Protein AF-W2SN79-F1 (afdb_monomer_lite)

Organism: Necator americanus (NCBI:txid51031)

pLDDT: mean 85.68, std 13.34, range [39.44, 96.38]

Secondary structure (DSSP, 8-state):
-HHHHTSHHHHHHHHHHHTEESPP-TT----HHHHHHHHHHHHHHHHHHHHTT-HHHHHHHHT-TTS-HHHHHHHHHHHHHHHTTT-SSS-S--STTPPP--EE--HHHHHHHHHHGGGG-HHHHHHHHHHHHIIIII------TT--STT-SSS---

Sequence (158 aa):
MHRLILTRSGRKRLSDAFTLVPPWNETTIVNDVDIEYFFNSIQGAFMGMVQEDHRDEMCQIMTRHSNDPVRNIAYFNERASEYFQGFTMIFFSFKQQAPFRGTPNNYTEFIEFIRSAQNFGPQADAMRLWFWQTCTEFGYYQTTDTGYSIFGNPVPLK

Foldseek 3Di:
DVVLVVAQNSQQVLCVLQVEVVGRHSPDDADLVLQLVLLVLLVLLVVQCVVVPVVVVLCCQQVPPVDDNSNSSSVSSQVSCVVCQQPSLDDDGPPRDDHDNGTYRDVVVVVVCLVVQVVSDDVSVVSNVVVVCCVPPVVPDDFQVVLPDPSGGSHHDD

Radius of gyration: 15.5 Å; chains: 1; bounding box: 36×38×39 Å

Structure (mmCIF, N/CA/C/O backbone):
data_AF-W2SN79-F1
#
_entry.id   AF-W2SN79-F1
#
loop_
_atom_site.group_PDB
_atom_site.id
_atom_site.type_symbol
_atom_site.label_atom_id
_atom_site.label_alt_id
_atom_site.label_comp_id
_atom_site.label_asym_id
_atom_site.label_entity_id
_atom_site.label_seq_id
_atom_site.pdbx_PDB_ins_code
_atom_site.Cartn_x
_atom_site.Cartn_y
_atom_site.Cartn_z
_atom_site.occupancy
_atom_site.B_iso_or_equiv
_atom_site.auth_seq_id
_atom_site.auth_comp_id
_atom_site.auth_asym_id
_atom_site.auth_atom_id
_atom_site.pdbx_PDB_model_num
ATOM 1 N N . MET A 1 1 ? 2.053 -7.163 -10.476 1.00 91.38 1 MET A N 1
ATOM 2 C CA . MET A 1 1 ? 1.429 -7.430 -9.158 1.00 91.38 1 MET A CA 1
ATOM 3 C C . MET A 1 1 ? 0.020 -7.994 -9.298 1.00 91.38 1 MET A C 1
ATOM 5 O O . MET A 1 1 ? -0.193 -9.088 -8.804 1.00 91.38 1 MET A O 1
ATOM 9 N N . HIS A 1 2 ? -0.878 -7.359 -10.063 1.00 92.19 2 HIS A N 1
ATOM 10 C CA . HIS A 1 2 ? -2.235 -7.864 -10.364 1.00 92.19 2 HIS A CA 1
ATOM 11 C C . HIS A 1 2 ? -2.319 -9.363 -10.684 1.00 92.19 2 HIS A C 1
ATOM 13 O O . HIS A 1 2 ? -3.018 -10.096 -10.010 1.00 92.19 2 HIS A O 1
ATOM 19 N N . ARG A 1 3 ? -1.531 -9.881 -11.634 1.00 93.56 3 ARG A N 1
ATOM 20 C CA . ARG A 1 3 ? -1.540 -11.329 -11.942 1.00 93.56 3 ARG A CA 1
ATOM 21 C C . ARG A 1 3 ? -1.032 -12.217 -10.798 1.00 93.56 3 ARG A C 1
ATOM 23 O O . ARG A 1 3 ? -1.463 -13.356 -10.675 1.00 93.56 3 ARG A O 1
ATOM 30 N N . LEU A 1 4 ? -0.109 -11.711 -9.976 1.00 94.00 4 LEU A N 1
ATOM 31 C CA . LEU A 1 4 ? 0.455 -12.468 -8.855 1.00 94.00 4 LEU A CA 1
ATOM 32 C C . LEU A 1 4 ? -0.588 -12.656 -7.745 1.00 94.00 4 LEU A C 1
ATOM 34 O O . LEU A 1 4 ? -0.652 -13.740 -7.173 1.00 94.00 4 LEU A O 1
ATOM 38 N N . ILE A 1 5 ? -1.446 -11.658 -7.498 1.00 92.81 5 ILE A N 1
ATOM 39 C CA . ILE A 1 5 ? -2.475 -11.717 -6.445 1.00 92.81 5 ILE A CA 1
ATOM 40 C C . ILE A 1 5 ? -3.469 -12.875 -6.648 1.00 92.81 5 ILE A C 1
ATOM 42 O O . ILE A 1 5 ? -3.978 -13.446 -5.684 1.00 92.81 5 ILE A O 1
ATOM 46 N N . LEU A 1 6 ? -3.704 -13.262 -7.907 1.00 91.81 6 LEU A N 1
ATOM 47 C CA . LEU A 1 6 ? -4.711 -14.254 -8.291 1.00 91.81 6 LEU A CA 1
ATOM 48 C C . LEU A 1 6 ? -4.335 -15.685 -7.886 1.00 91.81 6 LEU A C 1
ATOM 50 O O . LEU A 1 6 ? -5.199 -16.551 -7.786 1.00 91.81 6 LEU A O 1
ATOM 54 N N . THR A 1 7 ? -3.053 -15.953 -7.636 1.00 93.69 7 THR A N 1
ATOM 55 C CA . THR A 1 7 ? -2.550 -17.306 -7.357 1.00 93.69 7 THR A CA 1
ATOM 56 C C . THR A 1 7 ? -1.951 -17.390 -5.959 1.00 93.69 7 THR A C 1
ATOM 58 O O . THR A 1 7 ? -1.374 -16.427 -5.463 1.00 93.69 7 THR A O 1
ATOM 61 N N . ARG A 1 8 ? -2.042 -18.561 -5.317 1.00 93.31 8 ARG A N 1
ATOM 62 C CA . ARG A 1 8 ? -1.450 -18.793 -3.986 1.00 93.31 8 ARG A CA 1
ATOM 63 C C . ARG A 1 8 ? 0.065 -18.552 -3.983 1.00 93.31 8 ARG A C 1
ATOM 65 O O . ARG A 1 8 ? 0.569 -17.822 -3.135 1.00 93.31 8 ARG A O 1
ATOM 72 N N . SER A 1 9 ? 0.774 -19.094 -4.973 1.00 93.88 9 SER A N 1
ATOM 73 C CA . SER A 1 9 ? 2.222 -18.907 -5.128 1.00 93.88 9 SER A CA 1
ATOM 74 C C . SER A 1 9 ? 2.596 -17.453 -5.431 1.00 93.88 9 SER A C 1
ATOM 76 O O . SER A 1 9 ? 3.575 -16.940 -4.893 1.00 93.88 9 SER A O 1
ATOM 78 N N . GLY A 1 10 ? 1.800 -16.753 -6.243 1.00 94.56 10 GLY A N 1
ATOM 79 C CA . GLY A 1 10 ? 2.006 -15.336 -6.520 1.00 94.56 10 GLY A CA 1
ATOM 80 C 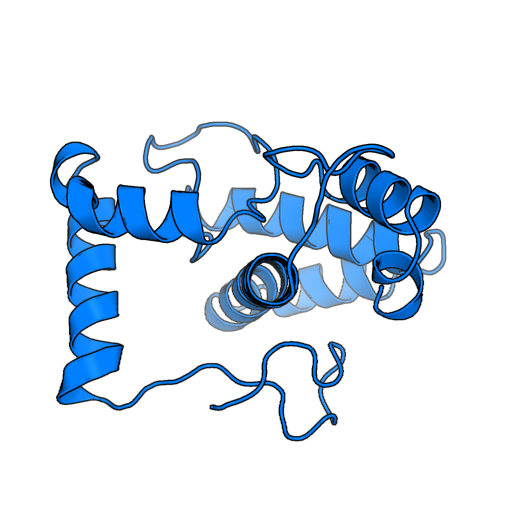C . GLY A 1 10 ? 1.769 -14.450 -5.295 1.00 94.56 10 GLY A C 1
ATOM 81 O O . GLY A 1 10 ? 2.570 -13.548 -5.054 1.00 94.56 10 GLY A O 1
ATOM 82 N N . ARG A 1 11 ? 0.754 -14.740 -4.469 1.00 94.62 11 ARG A N 1
ATOM 83 C CA . ARG A 1 11 ? 0.551 -14.062 -3.177 1.00 94.62 11 ARG A CA 1
ATOM 84 C C . ARG A 1 11 ? 1.697 -14.310 -2.212 1.00 94.62 11 ARG A C 1
ATOM 86 O O . ARG A 1 11 ? 2.157 -13.354 -1.601 1.00 94.62 11 ARG A O 1
ATOM 93 N N . LYS A 1 12 ? 2.224 -15.537 -2.146 1.00 95.12 12 LYS A N 1
ATOM 94 C CA . LYS A 1 12 ? 3.444 -15.814 -1.379 1.00 95.12 12 LYS A CA 1
ATOM 95 C C . LYS A 1 12 ? 4.634 -14.993 -1.885 1.00 95.12 12 LYS A C 1
ATOM 97 O O . LYS A 1 12 ? 5.313 -14.363 -1.086 1.00 95.12 12 LYS A O 1
ATOM 102 N N . ARG A 1 13 ? 4.850 -14.919 -3.205 1.00 95.12 13 ARG A N 1
ATOM 103 C CA . ARG A 1 13 ? 5.914 -14.080 -3.790 1.00 95.12 13 ARG A CA 1
ATOM 104 C C . ARG A 1 13 ? 5.748 -12.601 -3.423 1.00 95.12 13 ARG A C 1
ATOM 106 O O . ARG A 1 13 ? 6.744 -11.936 -3.159 1.00 95.12 13 ARG A O 1
ATOM 113 N N . LEU A 1 14 ? 4.519 -12.081 -3.419 1.00 95.62 14 LEU A N 1
ATOM 114 C CA . LEU A 1 14 ? 4.238 -10.716 -2.958 1.00 95.62 14 LEU A CA 1
ATOM 115 C C . LEU A 1 14 ? 4.498 -10.569 -1.454 1.00 95.62 14 LEU A C 1
ATOM 117 O O . LEU A 1 14 ? 5.124 -9.595 -1.053 1.00 95.62 14 LEU A O 1
ATOM 121 N N . SER A 1 15 ? 4.093 -11.558 -0.653 1.00 95.88 15 SER A N 1
ATOM 122 C CA . SER A 1 15 ? 4.357 -11.608 0.786 1.00 95.88 15 SER A CA 1
ATOM 123 C C . SER A 1 15 ? 5.837 -11.502 1.109 1.00 95.88 15 SER A C 1
ATOM 125 O O . SER A 1 15 ? 6.216 -10.729 1.982 1.00 95.88 15 SER A O 1
ATOM 127 N N . ASP A 1 16 ? 6.656 -12.260 0.384 1.00 95.31 16 ASP A N 1
ATOM 128 C CA . ASP A 1 16 ? 8.101 -12.286 0.570 1.00 95.31 16 ASP A CA 1
ATOM 129 C C . ASP A 1 16 ? 8.753 -10.985 0.068 1.00 95.31 16 ASP A C 1
ATOM 131 O O . ASP A 1 16 ? 9.686 -10.489 0.687 1.00 95.31 16 ASP A O 1
ATOM 135 N N . ALA A 1 17 ? 8.269 -10.413 -1.042 1.00 95.44 17 ALA A N 1
ATOM 136 C CA . ALA A 1 17 ? 8.835 -9.188 -1.607 1.00 95.44 17 ALA A CA 1
ATOM 137 C C . ALA A 1 17 ? 8.559 -7.952 -0.741 1.00 95.44 17 ALA A C 1
ATOM 139 O O . ALA A 1 17 ? 9.451 -7.133 -0.558 1.00 95.44 17 ALA A O 1
ATOM 140 N N . PHE A 1 18 ? 7.334 -7.810 -0.234 1.00 93.56 18 PHE A N 1
ATOM 141 C CA . PHE A 1 18 ? 6.896 -6.640 0.535 1.00 93.56 18 PHE A CA 1
ATOM 142 C C . PHE A 1 18 ? 7.011 -6.828 2.050 1.00 93.56 18 PHE A C 1
ATOM 144 O O . PHE A 1 18 ? 6.636 -5.923 2.797 1.00 93.56 18 PHE A O 1
ATOM 151 N N . THR A 1 19 ? 7.484 -7.992 2.507 1.00 93.31 19 THR A N 1
ATOM 152 C CA . THR A 1 19 ? 7.498 -8.363 3.929 1.00 93.31 19 THR A CA 1
ATOM 153 C C . THR A 1 19 ? 6.113 -8.124 4.538 1.00 93.31 19 THR A C 1
ATOM 155 O O . THR A 1 19 ? 5.941 -7.283 5.416 1.00 93.31 19 THR A O 1
ATOM 158 N N . LEU A 1 20 ? 5.082 -8.766 3.978 1.00 93.00 20 LEU A N 1
ATOM 159 C CA . LEU A 1 20 ? 3.695 -8.485 4.367 1.00 93.00 20 LEU A CA 1
ATOM 160 C C . LEU A 1 20 ? 3.407 -8.873 5.819 1.00 93.00 20 LEU A C 1
ATOM 162 O O . LEU A 1 20 ? 3.845 -9.926 6.290 1.00 93.00 20 LEU A O 1
ATOM 166 N N . VAL A 1 21 ? 2.615 -8.039 6.492 1.00 89.81 21 VAL A N 1
ATOM 167 C CA . VAL A 1 21 ? 2.174 -8.238 7.874 1.00 89.81 21 VAL A CA 1
ATOM 168 C C . VAL A 1 21 ? 0.650 -8.081 7.946 1.00 89.81 21 VAL A C 1
ATOM 170 O O . VAL A 1 21 ? 0.165 -6.953 7.832 1.00 89.81 21 VAL A O 1
ATOM 173 N N . PRO A 1 22 ? -0.103 -9.178 8.158 1.00 91.88 22 PRO A N 1
ATOM 174 C CA . PRO A 1 22 ? 0.336 -10.577 8.228 1.00 91.88 22 PRO A CA 1
ATOM 175 C C . PRO A 1 22 ? 0.785 -11.172 6.870 1.00 91.88 22 PRO A C 1
ATOM 177 O O . PRO A 1 22 ? 0.341 -10.741 5.801 1.00 91.88 22 PRO A O 1
ATOM 180 N N . PRO A 1 23 ? 1.622 -12.228 6.879 1.00 93.81 23 PRO A N 1
ATOM 181 C CA . PRO A 1 23 ? 2.095 -12.846 5.647 1.00 93.81 23 PRO A CA 1
ATOM 182 C C . PRO A 1 23 ? 0.973 -13.578 4.899 1.00 93.81 23 PRO A C 1
ATOM 184 O O . PRO A 1 23 ? 0.167 -14.311 5.481 1.00 93.81 23 PRO A O 1
ATOM 187 N N . TRP A 1 24 ? 0.972 -13.456 3.572 1.00 94.19 24 TRP A N 1
ATOM 188 C CA . TRP A 1 24 ? 0.153 -14.298 2.703 1.00 94.19 24 TRP A CA 1
ATOM 189 C C . TRP A 1 24 ? 0.911 -15.575 2.347 1.00 94.19 24 TRP A C 1
ATOM 191 O O . TRP A 1 24 ? 1.935 -15.546 1.668 1.00 94.19 24 TRP A O 1
ATOM 201 N N . ASN A 1 25 ? 0.385 -16.717 2.777 1.00 87.19 25 ASN A N 1
ATOM 202 C CA . ASN A 1 25 ? 0.913 -18.039 2.462 1.00 87.19 25 ASN A CA 1
ATOM 203 C C . ASN A 1 25 ? -0.079 -18.839 1.600 1.00 87.19 25 ASN A C 1
ATOM 205 O O . ASN A 1 25 ? -1.123 -18.338 1.178 1.00 87.19 25 ASN A O 1
ATOM 209 N N . GLU A 1 26 ? 0.243 -20.102 1.317 1.00 81.38 26 GLU A N 1
ATOM 210 C CA . GLU A 1 26 ? -0.589 -20.955 0.458 1.00 81.38 26 GLU A CA 1
ATOM 211 C C . GLU A 1 26 ? -1.961 -21.295 1.052 1.00 81.38 26 GLU A C 1
ATOM 213 O O . GLU A 1 26 ? -2.862 -21.710 0.321 1.00 81.38 26 GLU A O 1
ATOM 218 N N . THR A 1 27 ? -2.130 -21.116 2.360 1.00 85.06 27 THR A N 1
ATOM 219 C CA . THR A 1 27 ? -3.376 -21.365 3.092 1.00 85.06 27 THR A CA 1
ATOM 220 C C . THR A 1 27 ? -4.134 -20.091 3.451 1.00 85.06 27 THR A C 1
ATOM 222 O O . THR A 1 27 ? -5.303 -20.180 3.817 1.00 85.06 27 THR A O 1
ATOM 225 N N . THR A 1 28 ? -3.517 -18.912 3.315 1.00 86.12 28 THR A N 1
ATOM 226 C CA . THR A 1 28 ? -4.174 -17.644 3.631 1.00 86.12 28 THR A CA 1
ATOM 227 C C . THR A 1 28 ? -5.346 -17.410 2.683 1.00 86.12 28 THR A C 1
ATOM 229 O O . THR A 1 28 ? -5.192 -17.372 1.454 1.00 86.12 28 THR A O 1
ATOM 232 N N . ILE A 1 29 ? -6.525 -17.225 3.271 1.00 86.94 29 ILE A N 1
ATOM 233 C CA . ILE A 1 29 ? -7.709 -16.738 2.572 1.00 86.94 2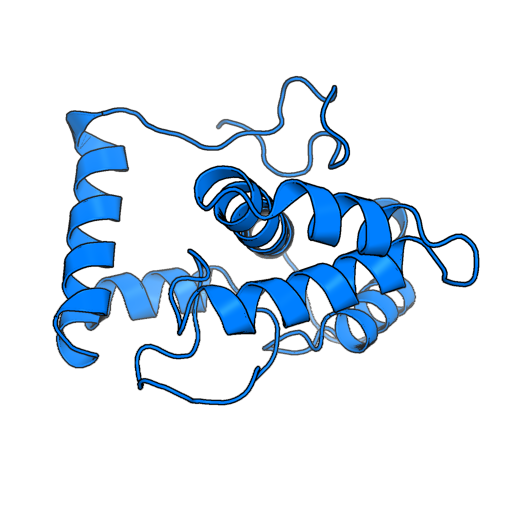9 ILE A CA 1
ATOM 234 C C . ILE A 1 29 ? -7.569 -15.221 2.501 1.00 86.94 29 ILE A C 1
ATOM 236 O O . ILE A 1 29 ? -7.540 -14.556 3.530 1.00 86.94 29 ILE A O 1
ATOM 240 N N . VAL A 1 30 ? -7.432 -14.697 1.288 1.00 90.38 30 VAL A N 1
ATOM 241 C CA . VAL A 1 30 ? -7.282 -13.262 1.034 1.00 90.38 30 VAL A CA 1
ATOM 242 C C . VAL A 1 30 ? -8.554 -12.794 0.346 1.00 90.38 30 VAL A C 1
ATOM 244 O O . VAL A 1 30 ? -8.908 -13.342 -0.699 1.00 90.38 30 VAL A O 1
ATOM 247 N N . ASN A 1 31 ? -9.255 -11.847 0.964 1.00 92.12 31 ASN A N 1
ATOM 248 C CA . ASN A 1 31 ? -10.461 -11.242 0.404 1.00 92.12 31 ASN A CA 1
ATOM 249 C C . ASN A 1 31 ? -10.110 -9.987 -0.414 1.00 92.12 31 ASN A C 1
ATOM 251 O O . ASN A 1 31 ? -8.998 -9.466 -0.327 1.00 92.12 31 ASN A O 1
ATOM 255 N N . ASP A 1 32 ? -11.069 -9.501 -1.198 1.00 93.25 32 ASP A N 1
ATOM 256 C CA . ASP A 1 32 ? -10.854 -8.360 -2.092 1.00 93.25 32 ASP A CA 1
ATOM 257 C C . ASP A 1 32 ? -10.524 -7.067 -1.333 1.00 93.25 32 ASP A C 1
ATOM 259 O O . ASP A 1 32 ? -9.712 -6.276 -1.800 1.00 93.25 32 ASP A O 1
ATOM 263 N N . VAL A 1 33 ? -11.069 -6.882 -0.128 1.00 93.56 33 VAL A N 1
ATOM 264 C CA . VAL A 1 33 ? -10.816 -5.692 0.700 1.00 93.56 33 VAL A CA 1
ATOM 265 C C . VAL A 1 33 ? -9.366 -5.658 1.199 1.00 93.56 33 VAL A C 1
ATOM 267 O O . VAL A 1 33 ? -8.731 -4.607 1.172 1.00 93.56 33 VAL A O 1
ATOM 270 N N . ASP A 1 34 ? -8.800 -6.801 1.585 1.00 94.31 34 ASP A N 1
ATOM 271 C CA . ASP A 1 34 ? -7.384 -6.915 1.958 1.00 94.31 34 ASP A CA 1
ATOM 272 C C . ASP A 1 34 ? -6.461 -6.683 0.748 1.00 94.31 34 ASP A C 1
ATOM 274 O O . ASP A 1 34 ? -5.379 -6.108 0.882 1.00 94.31 34 ASP A O 1
ATOM 278 N N . ILE A 1 35 ? -6.891 -7.085 -0.455 1.00 94.44 35 ILE A N 1
ATOM 279 C CA . ILE A 1 35 ? -6.166 -6.791 -1.701 1.00 94.44 35 ILE A CA 1
ATOM 280 C C . ILE A 1 35 ? -6.186 -5.287 -1.986 1.00 94.44 35 ILE A C 1
ATOM 282 O O . ILE A 1 35 ? -5.124 -4.703 -2.212 1.00 94.44 35 ILE A O 1
ATOM 286 N N . GLU A 1 36 ? -7.365 -4.661 -1.960 1.00 93.56 36 GLU A N 1
ATOM 287 C CA . GLU A 1 36 ? -7.539 -3.213 -2.137 1.00 93.56 36 GLU A CA 1
ATOM 288 C C . GLU A 1 36 ? -6.661 -2.447 -1.138 1.00 93.56 36 GLU A C 1
ATOM 290 O O . GLU A 1 36 ? -5.902 -1.553 -1.517 1.00 93.56 36 GLU A O 1
ATOM 295 N N . TYR A 1 37 ? -6.686 -2.852 0.130 1.00 91.94 37 TYR A N 1
ATOM 296 C CA . TYR A 1 37 ? -5.918 -2.224 1.197 1.00 91.94 37 TYR A CA 1
ATOM 297 C C . TYR A 1 37 ? -4.398 -2.414 1.058 1.00 91.94 37 TYR A C 1
ATOM 299 O O . TYR A 1 37 ? -3.635 -1.474 1.294 1.00 91.94 37 TYR A O 1
ATOM 307 N N . PHE A 1 38 ? -3.929 -3.578 0.600 1.00 93.25 38 PHE A N 1
ATOM 308 C CA . PHE A 1 38 ? -2.518 -3.777 0.251 1.00 93.25 38 PHE A CA 1
ATOM 309 C C . PHE A 1 38 ? -2.060 -2.798 -0.842 1.00 93.25 38 PHE A C 1
ATOM 311 O O . PHE A 1 38 ? -1.012 -2.160 -0.719 1.00 93.25 38 PHE A O 1
ATOM 318 N N . PHE A 1 39 ? -2.855 -2.639 -1.903 1.00 93.25 39 PHE A N 1
ATOM 319 C CA . PHE A 1 39 ? -2.535 -1.684 -2.962 1.00 93.25 39 PHE A CA 1
ATOM 320 C C . PHE A 1 39 ? -2.629 -0.232 -2.490 1.00 93.25 39 PHE A C 1
ATOM 322 O O . PHE A 1 39 ? -1.794 0.575 -2.899 1.00 93.25 39 PHE A O 1
ATOM 329 N N . ASN A 1 40 ? -3.594 0.098 -1.628 1.00 90.44 40 ASN A N 1
ATOM 330 C CA . ASN A 1 40 ? -3.700 1.415 -1.006 1.00 90.44 40 ASN A CA 1
ATOM 331 C C . ASN A 1 40 ? -2.448 1.734 -0.168 1.00 90.44 40 ASN A C 1
ATOM 333 O O . ASN A 1 40 ? -1.880 2.813 -0.308 1.00 90.44 40 ASN A O 1
ATOM 337 N N . SER A 1 41 ? -1.941 0.763 0.597 1.00 88.12 41 SER A N 1
ATOM 338 C CA . SER A 1 41 ? -0.733 0.921 1.420 1.00 88.12 41 SER A CA 1
ATOM 339 C C . SER A 1 41 ? 0.504 1.285 0.584 1.00 88.12 41 SER A C 1
ATOM 341 O O . SER A 1 41 ? 1.210 2.243 0.900 1.00 88.12 41 SER A O 1
ATOM 343 N N . ILE A 1 42 ? 0.727 0.591 -0.540 1.00 89.50 42 ILE A N 1
ATOM 344 C CA . ILE A 1 42 ? 1.850 0.883 -1.454 1.00 89.50 42 ILE A CA 1
ATOM 345 C C . ILE A 1 42 ? 1.678 2.244 -2.142 1.00 89.50 42 ILE A C 1
ATOM 347 O O . ILE A 1 42 ? 2.646 2.984 -2.3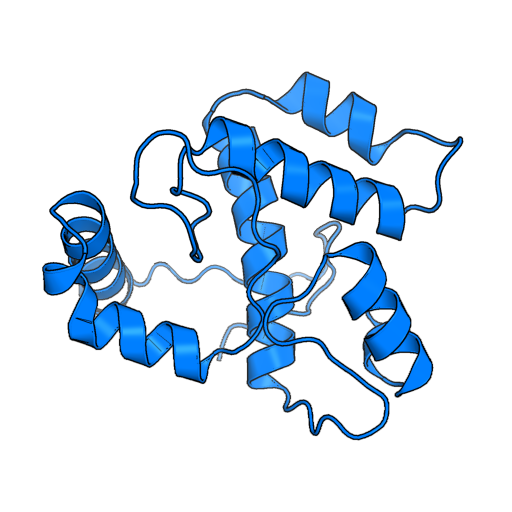33 1.00 89.50 42 ILE A O 1
ATOM 351 N N . GLN A 1 43 ? 0.450 2.588 -2.534 1.00 89.25 43 GLN A N 1
ATOM 352 C CA . GLN A 1 43 ? 0.154 3.893 -3.129 1.00 89.25 43 GLN A CA 1
ATOM 353 C C . GLN A 1 43 ? 0.392 5.028 -2.134 1.00 89.25 43 GLN A C 1
ATOM 355 O O . GLN A 1 43 ? 0.929 6.065 -2.517 1.00 89.25 43 GLN A O 1
ATOM 360 N N . GLY A 1 44 ? 0.049 4.826 -0.860 1.00 85.19 44 GLY A N 1
ATOM 361 C CA . GLY A 1 44 ? 0.308 5.777 0.217 1.00 85.19 44 GLY A CA 1
ATOM 362 C C . GLY A 1 44 ? 1.788 6.135 0.332 1.00 85.19 44 GLY A C 1
ATOM 363 O O . GLY A 1 44 ? 2.125 7.316 0.375 1.00 85.19 44 GLY A O 1
ATOM 364 N N . ALA A 1 45 ? 2.678 5.137 0.284 1.00 85.38 45 ALA A N 1
ATOM 365 C CA . ALA A 1 45 ? 4.126 5.360 0.266 1.00 85.38 45 ALA A CA 1
ATOM 366 C C . ALA A 1 45 ? 4.572 6.212 -0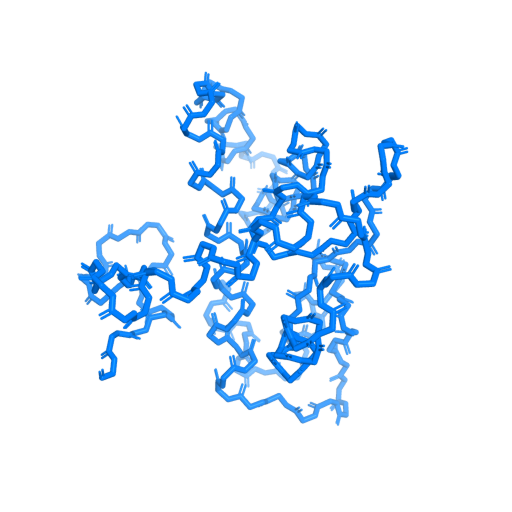.937 1.00 85.38 45 ALA A C 1
ATOM 368 O O . ALA A 1 45 ? 5.391 7.121 -0.801 1.00 85.38 45 ALA A O 1
ATOM 369 N N . PHE A 1 46 ? 3.995 5.956 -2.115 1.00 87.88 46 PHE A N 1
ATOM 370 C CA . PHE A 1 46 ? 4.277 6.731 -3.322 1.00 87.88 46 PHE A CA 1
ATOM 371 C C . PHE A 1 46 ? 3.827 8.187 -3.198 1.00 87.88 46 PHE A C 1
ATOM 373 O O . PHE A 1 46 ? 4.606 9.100 -3.466 1.00 87.88 46 PHE A O 1
ATOM 380 N N . MET A 1 47 ? 2.583 8.408 -2.769 1.00 86.50 47 MET A N 1
ATOM 381 C CA . MET A 1 47 ? 2.026 9.749 -2.597 1.00 86.50 47 MET A CA 1
ATOM 382 C C . MET A 1 47 ? 2.805 10.551 -1.557 1.00 86.50 47 MET A C 1
ATOM 384 O O . MET A 1 47 ? 3.120 11.710 -1.818 1.00 86.50 47 MET A O 1
ATOM 388 N N . GLY A 1 48 ? 3.179 9.923 -0.439 1.00 83.38 48 GLY A N 1
ATOM 389 C CA . GLY A 1 48 ? 4.003 10.555 0.587 1.00 83.38 48 GLY A CA 1
ATOM 390 C C . GLY A 1 48 ? 5.331 11.052 0.018 1.00 83.38 48 GLY A C 1
ATOM 391 O O . GLY A 1 48 ? 5.649 12.231 0.138 1.00 83.38 48 GLY A O 1
ATOM 392 N N . MET A 1 49 ? 6.095 10.189 -0.664 1.00 86.56 49 MET A N 1
ATOM 393 C CA . MET A 1 49 ? 7.405 10.577 -1.216 1.00 86.56 49 MET A CA 1
ATOM 394 C C . MET A 1 49 ? 7.306 11.728 -2.224 1.00 86.56 49 MET A C 1
ATOM 396 O O . MET A 1 49 ? 8.198 12.570 -2.288 1.00 86.56 49 MET A O 1
ATOM 400 N N . VAL A 1 50 ? 6.228 11.785 -3.012 1.00 87.38 50 VAL A N 1
ATOM 401 C CA . VAL A 1 50 ? 5.985 12.902 -3.938 1.00 87.38 50 VAL A CA 1
ATOM 402 C C . VAL A 1 50 ? 5.632 14.190 -3.188 1.00 87.38 50 VAL A C 1
ATOM 404 O O . VAL A 1 50 ? 6.059 15.266 -3.613 1.00 87.38 50 VAL A O 1
ATOM 407 N N . GLN A 1 51 ? 4.867 14.086 -2.098 1.00 84.81 51 GLN A N 1
ATOM 408 C CA . GLN A 1 51 ? 4.454 15.217 -1.265 1.00 84.81 51 GLN A CA 1
ATOM 409 C C . GLN A 1 51 ? 5.647 15.897 -0.577 1.00 84.81 51 GLN A C 1
ATOM 411 O O . GLN A 1 51 ? 5.699 17.123 -0.556 1.00 84.81 51 GLN A O 1
ATOM 416 N N . GLU A 1 52 ? 6.623 15.119 -0.106 1.00 85.19 52 GLU A N 1
ATOM 417 C CA . GLU A 1 52 ? 7.855 15.609 0.544 1.00 85.19 52 GLU A CA 1
ATOM 418 C C . GLU A 1 52 ? 9.019 15.862 -0.439 1.00 85.19 52 GLU A C 1
ATOM 420 O O . GLU A 1 52 ? 10.174 15.985 -0.043 1.00 85.19 52 GLU A O 1
ATOM 425 N N . ASP A 1 53 ? 8.731 15.936 -1.742 1.00 89.50 53 ASP A N 1
ATOM 426 C CA . ASP A 1 53 ? 9.702 16.262 -2.797 1.00 89.50 53 ASP A CA 1
ATOM 427 C C . ASP A 1 53 ? 10.884 15.277 -2.955 1.00 89.50 53 ASP A C 1
ATOM 429 O O . ASP A 1 53 ? 11.971 15.620 -3.414 1.00 89.50 53 ASP A O 1
ATOM 433 N N . HIS A 1 54 ? 10.665 13.991 -2.671 1.00 90.50 54 HIS A N 1
ATOM 434 C CA . HIS A 1 54 ? 11.658 12.920 -2.854 1.00 90.50 54 HIS A CA 1
ATOM 435 C C . HIS A 1 54 ? 11.569 12.227 -4.230 1.00 90.50 54 HIS A C 1
ATOM 437 O O . HIS A 1 54 ? 11.796 11.019 -4.373 1.00 90.50 54 HIS A O 1
ATOM 443 N N . ARG A 1 55 ? 11.215 12.983 -5.277 1.00 89.94 55 ARG A N 1
ATOM 444 C CA . ARG A 1 55 ? 10.901 12.445 -6.617 1.00 89.94 55 ARG A CA 1
ATOM 445 C C . ARG A 1 55 ? 12.113 11.837 -7.321 1.00 89.94 55 ARG A C 1
ATOM 447 O O . ARG A 1 55 ? 11.972 10.824 -8.003 1.00 89.94 55 ARG A O 1
ATOM 454 N N . ASP A 1 56 ? 13.298 12.416 -7.143 1.00 93.31 56 ASP A N 1
ATOM 455 C CA . ASP A 1 56 ? 14.522 11.927 -7.788 1.00 93.31 56 ASP A CA 1
ATOM 456 C C . ASP A 1 56 ? 14.927 10.545 -7.268 1.00 93.31 56 ASP A C 1
ATOM 458 O O . ASP A 1 56 ? 15.239 9.648 -8.055 1.00 93.31 56 ASP A O 1
ATOM 462 N N . GLU A 1 57 ? 14.858 10.334 -5.952 1.00 92.44 57 GLU A N 1
ATOM 463 C CA . GLU A 1 57 ? 15.127 9.028 -5.348 1.00 92.44 57 GLU A CA 1
ATOM 464 C C . GLU A 1 57 ? 14.087 7.992 -5.781 1.00 92.44 57 GLU A C 1
ATOM 466 O O . GLU A 1 57 ? 14.446 6.879 -6.174 1.00 92.44 57 GLU A O 1
ATOM 471 N N . MET A 1 58 ? 12.805 8.373 -5.792 1.00 91.31 58 MET A N 1
ATOM 472 C CA . MET A 1 58 ? 11.736 7.528 -6.323 1.00 91.31 58 MET A CA 1
ATOM 473 C C . MET A 1 58 ? 12.047 7.089 -7.761 1.00 91.31 58 MET A C 1
ATOM 475 O O . MET A 1 58 ? 11.998 5.895 -8.064 1.00 91.31 58 MET A O 1
ATOM 479 N N . CYS A 1 59 ? 12.409 8.024 -8.644 1.00 92.75 59 CYS A N 1
ATOM 480 C CA . CYS A 1 59 ? 12.766 7.729 -10.029 1.00 92.75 59 CYS A CA 1
ATOM 481 C C . CYS A 1 59 ? 13.955 6.764 -10.116 1.00 92.75 59 CYS A C 1
ATOM 483 O O . CYS A 1 59 ? 13.873 5.769 -10.838 1.00 92.75 59 CYS A O 1
ATOM 485 N N . GLN A 1 60 ? 15.030 7.001 -9.358 1.00 95.62 60 GLN A N 1
ATOM 486 C CA . GLN A 1 60 ? 16.217 6.137 -9.347 1.00 95.62 60 GLN A CA 1
ATOM 487 C C . GLN A 1 60 ? 15.910 4.706 -8.889 1.00 95.62 60 GLN A C 1
ATOM 489 O O . GLN A 1 60 ? 16.470 3.748 -9.428 1.00 95.62 60 GLN A O 1
ATOM 494 N N . ILE A 1 61 ? 15.027 4.542 -7.902 1.00 95.25 61 ILE A N 1
ATOM 495 C CA . ILE A 1 61 ? 14.622 3.223 -7.409 1.00 95.25 61 ILE A CA 1
ATOM 496 C C . ILE A 1 61 ? 13.712 2.525 -8.423 1.00 95.25 61 ILE A C 1
ATOM 498 O O . ILE A 1 61 ? 13.980 1.394 -8.830 1.00 95.25 61 ILE A O 1
ATOM 502 N N . MET A 1 62 ? 12.645 3.197 -8.852 1.00 92.62 62 MET A N 1
ATOM 503 C CA . MET A 1 62 ? 11.577 2.595 -9.653 1.00 92.62 62 MET A CA 1
ATOM 504 C C . MET A 1 62 ? 12.034 2.230 -11.071 1.00 92.62 62 MET A C 1
ATOM 506 O O . MET A 1 62 ? 11.545 1.252 -11.639 1.00 92.62 62 MET A O 1
ATOM 510 N N . THR A 1 63 ? 13.005 2.962 -11.625 1.00 94.31 63 THR A N 1
ATOM 511 C CA . THR A 1 63 ? 13.538 2.739 -12.983 1.00 94.31 63 THR A CA 1
ATOM 512 C C . THR A 1 63 ? 14.788 1.854 -13.023 1.00 94.31 63 THR A C 1
ATOM 514 O O . THR A 1 63 ? 15.363 1.633 -14.088 1.00 94.31 63 THR A O 1
ATOM 517 N N . ARG A 1 64 ? 15.219 1.288 -11.886 1.00 96.38 64 ARG A N 1
ATOM 518 C CA . ARG A 1 64 ? 16.413 0.437 -11.830 1.00 96.38 64 ARG A CA 1
ATOM 519 C C . ARG A 1 64 ? 16.213 -0.873 -12.600 1.00 96.38 64 ARG A C 1
ATOM 521 O O . ARG A 1 64 ? 15.605 -1.814 -12.095 1.00 96.38 64 ARG A O 1
ATOM 528 N N . HIS A 1 65 ? 16.803 -0.961 -13.790 1.00 94.12 65 HIS A N 1
ATOM 529 C CA . HIS A 1 65 ? 16.663 -2.110 -14.695 1.00 94.12 65 HIS A CA 1
ATOM 530 C C . HIS A 1 65 ? 17.353 -3.402 -14.231 1.00 94.12 65 HIS A C 1
ATOM 532 O O . HIS A 1 65 ? 17.033 -4.472 -14.740 1.00 94.12 65 HIS A O 1
ATOM 538 N N . SER A 1 66 ? 18.290 -3.337 -13.279 1.00 94.81 66 SER A N 1
ATOM 539 C CA . SER A 1 66 ? 18.961 -4.532 -12.741 1.00 94.81 66 SER A CA 1
ATOM 540 C C . SER A 1 66 ? 18.071 -5.384 -11.827 1.00 94.81 66 SER A C 1
ATOM 542 O O . SER A 1 66 ? 18.455 -6.494 -11.464 1.00 94.81 66 SER A O 1
ATOM 544 N N . ASN A 1 67 ? 16.887 -4.885 -11.467 1.00 93.44 67 ASN A N 1
ATOM 545 C CA . ASN A 1 67 ? 15.928 -5.536 -10.585 1.00 93.44 67 ASN A CA 1
ATOM 546 C C . ASN A 1 67 ? 14.612 -5.845 -11.317 1.00 93.44 67 ASN A C 1
ATOM 548 O O . ASN A 1 67 ? 14.208 -5.138 -12.238 1.00 93.44 67 ASN A O 1
ATOM 552 N N . ASP A 1 68 ? 13.888 -6.860 -10.838 1.00 92.44 68 ASP A N 1
ATOM 553 C CA . ASP A 1 68 ? 12.484 -7.070 -11.211 1.00 92.44 68 ASP A CA 1
ATOM 554 C C . ASP A 1 68 ? 11.622 -5.878 -10.728 1.00 92.44 68 ASP A C 1
ATOM 556 O O . ASP A 1 68 ? 11.798 -5.432 -9.588 1.00 92.44 68 ASP A O 1
ATOM 560 N N . PRO A 1 69 ? 10.661 -5.375 -11.530 1.00 92.94 69 PRO A N 1
ATOM 561 C CA . PRO A 1 69 ? 9.844 -4.219 -11.154 1.00 92.94 69 PRO A CA 1
ATOM 562 C C . PRO A 1 69 ? 9.099 -4.370 -9.822 1.00 92.94 69 PRO A C 1
ATOM 564 O O . PRO A 1 69 ? 8.950 -3.393 -9.094 1.00 92.94 69 PRO A O 1
ATOM 567 N N . VAL A 1 70 ? 8.658 -5.581 -9.457 1.00 94.06 70 VAL A N 1
ATOM 568 C CA . VAL A 1 70 ? 7.999 -5.821 -8.162 1.00 94.06 70 VAL A CA 1
ATOM 569 C C . VAL A 1 70 ? 8.984 -5.601 -7.019 1.00 94.06 70 VAL A C 1
ATOM 571 O O . VAL A 1 70 ? 8.615 -5.016 -6.008 1.00 94.06 70 VAL A O 1
ATOM 574 N N . ARG A 1 71 ? 10.244 -6.013 -7.195 1.00 95.12 71 ARG A N 1
ATOM 575 C CA . ARG A 1 71 ? 11.304 -5.800 -6.204 1.00 95.12 71 ARG A CA 1
ATOM 576 C C . ARG A 1 71 ? 11.643 -4.318 -6.044 1.00 95.12 71 ARG A C 1
ATOM 578 O O . ARG A 1 71 ? 11.883 -3.892 -4.922 1.00 95.12 71 ARG A O 1
ATOM 585 N N . ASN A 1 72 ? 11.624 -3.538 -7.128 1.00 95.50 72 ASN A N 1
ATOM 586 C CA . ASN A 1 72 ? 11.811 -2.085 -7.040 1.00 95.50 72 ASN A CA 1
ATOM 587 C C . ASN A 1 72 ? 10.697 -1.418 -6.233 1.00 95.50 72 ASN A C 1
ATOM 589 O O . ASN A 1 72 ? 10.995 -0.613 -5.361 1.00 95.50 72 ASN A O 1
ATOM 593 N N . ILE A 1 73 ? 9.436 -1.788 -6.474 1.00 94.00 73 ILE A N 1
ATOM 594 C CA . ILE A 1 73 ? 8.294 -1.238 -5.728 1.00 94.00 73 ILE A CA 1
ATOM 595 C C . ILE A 1 73 ? 8.362 -1.637 -4.248 1.00 94.00 73 ILE A C 1
ATOM 597 O O . ILE A 1 73 ? 8.120 -0.805 -3.381 1.00 94.00 73 ILE A O 1
ATOM 601 N N . ALA A 1 74 ? 8.723 -2.887 -3.949 1.00 93.81 74 ALA A N 1
ATOM 602 C CA . ALA A 1 74 ? 8.880 -3.353 -2.572 1.00 93.81 74 ALA A CA 1
ATOM 603 C C . ALA A 1 74 ? 9.998 -2.604 -1.830 1.00 93.81 74 ALA A C 1
ATOM 605 O O . ALA A 1 74 ? 9.774 -2.105 -0.731 1.00 93.81 74 ALA A O 1
ATOM 606 N N . TYR A 1 75 ? 11.165 -2.456 -2.463 1.00 93.62 75 TYR A N 1
ATOM 607 C CA . TYR A 1 75 ? 12.276 -1.689 -1.899 1.00 93.62 75 TYR A CA 1
ATOM 608 C C . TYR A 1 75 ? 11.925 -0.206 -1.732 1.00 93.62 75 TYR A C 1
ATOM 610 O O . TYR A 1 75 ? 12.251 0.399 -0.717 1.00 93.62 75 TYR A O 1
ATOM 618 N N . PHE A 1 76 ? 11.214 0.379 -2.697 1.00 92.06 76 PHE A N 1
ATOM 619 C CA . PHE A 1 76 ? 10.704 1.741 -2.581 1.00 92.06 76 PHE A CA 1
ATOM 620 C C . PHE A 1 76 ? 9.755 1.897 -1.384 1.00 92.06 76 PHE A C 1
ATOM 622 O O . PHE A 1 76 ? 9.870 2.863 -0.638 1.00 92.06 76 PHE A O 1
ATOM 629 N N . ASN A 1 77 ? 8.846 0.945 -1.175 1.00 89.94 77 ASN A N 1
ATOM 630 C CA . ASN A 1 77 ? 7.900 0.963 -0.061 1.00 89.94 77 ASN A CA 1
ATOM 631 C C . ASN A 1 77 ? 8.602 0.869 1.310 1.00 89.94 77 ASN A C 1
ATOM 633 O O . ASN A 1 77 ? 8.259 1.600 2.242 1.00 89.94 77 ASN A O 1
ATOM 637 N N . GLU A 1 78 ? 9.618 0.012 1.420 1.00 88.25 78 GLU A N 1
ATOM 638 C CA . GLU A 1 78 ? 10.503 -0.043 2.590 1.00 88.25 78 GLU A CA 1
ATOM 639 C C . GLU A 1 78 ? 11.222 1.298 2.801 1.00 88.25 78 GLU A C 1
ATOM 641 O O . GLU A 1 78 ? 11.159 1.869 3.889 1.00 88.25 78 GLU A O 1
ATOM 646 N N . ARG A 1 79 ? 11.818 1.859 1.743 1.00 86.88 79 ARG A N 1
ATOM 647 C CA . ARG A 1 79 ? 12.567 3.118 1.806 1.00 86.88 79 ARG A CA 1
ATOM 648 C C . ARG A 1 79 ? 11.700 4.316 2.191 1.00 86.88 79 ARG A C 1
ATOM 650 O O . ARG A 1 79 ? 12.108 5.130 3.013 1.00 86.88 79 ARG A O 1
ATOM 657 N N . ALA A 1 80 ? 10.493 4.417 1.640 1.0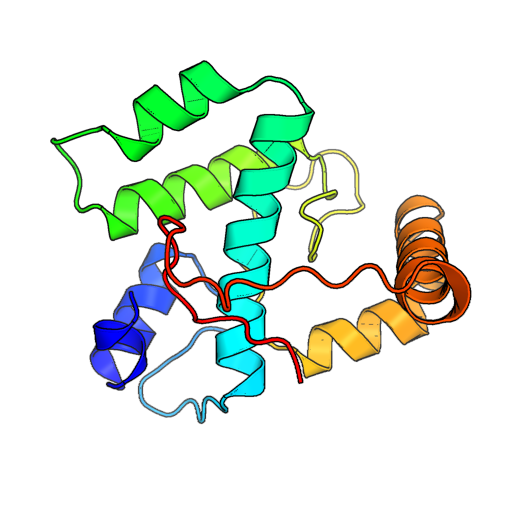0 84.38 80 ALA A N 1
ATOM 658 C CA . ALA A 1 80 ? 9.532 5.453 2.006 1.00 84.38 80 ALA A CA 1
ATOM 659 C C . ALA A 1 80 ? 9.187 5.388 3.503 1.00 84.38 80 ALA A C 1
ATOM 661 O O . ALA A 1 80 ? 9.086 6.418 4.165 1.00 84.38 80 ALA A O 1
ATOM 662 N N . SER A 1 81 ? 9.088 4.184 4.071 1.00 76.50 81 SER A N 1
ATOM 663 C CA . SER A 1 81 ? 8.798 4.009 5.499 1.00 76.50 81 SER A CA 1
ATOM 664 C C . SER A 1 81 ? 9.875 4.618 6.414 1.00 76.50 81 SER A C 1
ATOM 666 O O . SER A 1 81 ? 9.559 5.008 7.538 1.00 76.50 81 SER A O 1
ATOM 668 N N . GLU A 1 82 ? 11.122 4.750 5.945 1.00 75.88 82 GLU A N 1
ATOM 669 C CA . GLU A 1 82 ? 12.201 5.419 6.687 1.00 75.88 82 GLU A CA 1
ATOM 670 C C . GLU A 1 82 ? 12.015 6.942 6.743 1.00 75.88 82 GLU A C 1
ATOM 672 O O . GLU A 1 82 ? 12.269 7.555 7.781 1.00 75.88 82 GLU A O 1
ATOM 677 N N . TYR A 1 83 ? 11.547 7.548 5.648 1.00 74.88 83 TYR A N 1
ATOM 678 C CA . TYR A 1 83 ? 11.294 8.989 5.566 1.00 74.88 83 TYR A CA 1
ATOM 679 C C . TYR A 1 83 ? 10.133 9.415 6.440 1.00 74.88 83 TYR A C 1
ATOM 681 O O . TYR A 1 83 ? 10.215 10.399 7.173 1.00 74.88 83 TYR A O 1
ATOM 689 N N . PHE A 1 84 ? 9.059 8.637 6.394 1.00 67.75 84 PHE A N 1
ATOM 690 C CA . PHE A 1 84 ? 7.827 9.051 7.028 1.00 67.75 84 PHE A CA 1
ATOM 691 C C . PHE A 1 84 ? 7.789 8.812 8.537 1.00 67.75 84 PHE A C 1
ATOM 693 O O . PHE A 1 84 ? 6.789 9.163 9.141 1.00 67.75 84 PHE A O 1
ATOM 700 N N . GLN A 1 85 ? 8.833 8.270 9.187 1.00 52.88 85 GLN A N 1
ATOM 701 C CA . GLN A 1 85 ? 8.878 8.042 10.649 1.00 52.88 85 GLN A CA 1
ATOM 702 C C . GLN A 1 85 ? 7.546 7.513 11.238 1.00 52.88 85 GLN A C 1
ATOM 704 O O . GLN A 1 85 ? 7.093 7.968 12.288 1.00 52.88 85 GLN A O 1
ATOM 709 N N . GLY A 1 86 ? 6.886 6.576 10.544 1.00 46.34 86 GLY A N 1
ATOM 710 C CA . GLY A 1 86 ? 5.574 6.049 10.949 1.00 46.34 86 GLY A CA 1
ATOM 711 C C . GLY A 1 86 ? 4.341 6.734 10.357 1.00 46.34 86 GLY A C 1
ATOM 712 O O . GLY A 1 86 ? 3.231 6.307 10.655 1.00 46.34 86 GLY A O 1
ATOM 713 N N . PHE A 1 87 ? 4.525 7.732 9.498 1.00 44.84 87 PHE A N 1
ATOM 714 C CA . PHE A 1 87 ? 3.522 8.353 8.632 1.00 44.84 87 PHE A CA 1
ATOM 715 C C . PHE A 1 87 ? 3.485 7.687 7.250 1.00 44.84 87 PHE A C 1
ATOM 717 O O . PHE A 1 87 ? 3.083 8.292 6.258 1.00 44.84 87 PHE A O 1
ATOM 724 N N . THR A 1 88 ? 3.891 6.418 7.135 1.00 45.66 88 THR A N 1
ATOM 725 C CA . THR A 1 88 ? 3.243 5.595 6.117 1.00 45.66 88 THR A CA 1
ATOM 726 C C . THR A 1 88 ? 1.772 5.693 6.490 1.00 45.66 88 THR A C 1
ATOM 728 O O . THR A 1 88 ? 1.409 5.305 7.601 1.00 45.66 88 THR A O 1
ATOM 731 N N . MET A 1 89 ? 0.947 6.285 5.620 1.00 50.41 89 MET A N 1
ATOM 732 C CA . MET A 1 89 ? -0.492 6.519 5.839 1.00 50.41 89 MET A CA 1
ATOM 733 C C . MET A 1 89 ? -1.245 5.274 6.312 1.00 50.41 89 MET A C 1
ATOM 735 O O . MET A 1 89 ? -2.405 5.352 6.701 1.00 50.41 89 MET A O 1
ATOM 739 N N . ILE A 1 90 ? -0.579 4.124 6.305 1.00 47.34 90 ILE A N 1
ATOM 740 C CA . ILE A 1 90 ? -1.011 2.909 6.922 1.00 47.34 90 ILE A CA 1
ATOM 741 C C . ILE A 1 90 ? 0.196 2.223 7.625 1.00 47.34 90 ILE A C 1
ATOM 743 O O . ILE A 1 90 ? 0.974 1.521 6.996 1.00 47.34 90 ILE A O 1
ATOM 747 N N . PHE A 1 91 ? 0.350 2.475 8.932 1.00 48.81 91 PHE A N 1
ATOM 748 C CA . PHE A 1 91 ? 0.785 1.568 10.016 1.00 48.81 91 PHE A CA 1
ATOM 749 C C . PHE A 1 91 ? 2.198 0.967 9.991 1.00 48.81 91 PHE A C 1
ATOM 751 O O . PHE A 1 91 ? 2.487 0.062 9.222 1.00 48.81 91 PHE A O 1
ATOM 758 N N . PHE A 1 92 ? 3.018 1.357 10.980 1.00 41.91 92 PHE A N 1
ATOM 759 C CA . PHE A 1 92 ? 3.480 0.463 12.072 1.00 41.91 92 PHE A CA 1
ATOM 760 C C . PHE A 1 92 ? 4.529 1.092 13.011 1.00 41.91 92 PHE A C 1
ATOM 762 O O . PHE A 1 92 ? 5.081 0.391 13.864 1.00 41.91 92 PHE A O 1
ATOM 769 N N . SER A 1 93 ? 4.802 2.402 12.940 1.00 41.06 93 SER A N 1
ATOM 770 C CA . SER A 1 93 ? 5.811 2.985 13.833 1.00 41.06 93 SER A CA 1
ATOM 771 C C . SER A 1 93 ? 5.568 4.428 14.268 1.00 41.06 93 SER A C 1
ATOM 773 O O . SER A 1 93 ? 6.376 5.303 13.999 1.00 41.06 93 SER A O 1
ATOM 775 N N . PHE A 1 94 ? 4.533 4.675 15.071 1.00 47.53 94 PHE A N 1
ATOM 776 C CA . PHE A 1 94 ? 4.416 5.951 15.801 1.00 47.53 94 PHE A CA 1
ATOM 777 C C . PHE A 1 94 ? 5.432 6.103 16.950 1.00 47.53 94 PHE A C 1
ATOM 779 O O . PHE A 1 94 ? 5.478 7.139 17.611 1.00 47.53 94 PHE A O 1
ATOM 786 N N . LYS A 1 95 ? 6.289 5.099 17.192 1.00 39.44 95 LYS A N 1
ATOM 787 C CA . LYS A 1 95 ? 7.515 5.315 17.964 1.00 39.44 95 LYS A CA 1
ATOM 788 C C . LYS A 1 95 ? 8.582 5.860 17.023 1.00 39.44 95 LYS A C 1
ATOM 790 O O . LYS A 1 95 ? 8.982 5.174 16.084 1.00 39.44 95 LYS A O 1
ATOM 795 N N . GLN A 1 96 ? 9.027 7.085 17.302 1.00 41.56 96 GLN A N 1
ATOM 796 C CA . GLN A 1 96 ? 10.176 7.709 16.650 1.00 41.56 96 GLN A CA 1
ATOM 797 C C . GLN A 1 96 ? 11.316 6.678 16.550 1.00 41.56 96 GLN A C 1
ATOM 799 O O . GLN A 1 96 ? 11.709 6.105 17.566 1.00 41.56 96 GLN A O 1
ATOM 804 N N . GLN A 1 97 ? 11.806 6.438 15.327 1.00 47.66 97 GLN A N 1
ATOM 805 C CA . GLN A 1 97 ? 12.971 5.595 15.005 1.00 47.66 97 GLN A CA 1
ATOM 806 C C . GLN A 1 97 ? 12.806 4.060 15.076 1.00 47.66 97 GLN A C 1
ATOM 808 O O . GLN A 1 97 ? 13.812 3.367 15.242 1.00 47.66 97 GLN A O 1
ATOM 813 N N . ALA A 1 98 ? 11.609 3.473 14.931 1.00 53.44 98 ALA A N 1
ATOM 814 C CA . ALA A 1 98 ? 11.560 2.013 14.759 1.00 53.44 98 ALA A CA 1
ATOM 815 C C . ALA A 1 98 ? 11.890 1.600 13.305 1.00 53.44 98 ALA A C 1
ATOM 817 O O . ALA A 1 98 ? 11.428 2.248 12.365 1.00 53.44 98 ALA A O 1
ATOM 818 N N . PRO A 1 99 ? 12.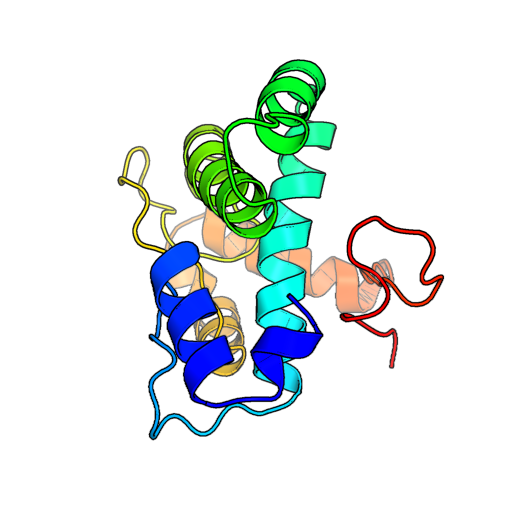674 0.522 13.109 1.00 66.25 99 PRO A N 1
ATOM 819 C CA . PRO A 1 99 ? 13.011 0.005 11.783 1.00 66.25 99 PRO A CA 1
ATOM 820 C C . PRO A 1 99 ? 11.761 -0.483 11.041 1.00 66.25 99 PRO A C 1
ATOM 822 O O . PRO A 1 99 ? 10.774 -0.857 11.680 1.00 66.25 99 PRO A O 1
ATOM 825 N N . PHE A 1 100 ? 11.823 -0.528 9.705 1.00 76.69 100 PHE A N 1
ATOM 826 C CA . PHE A 1 100 ? 10.773 -1.109 8.864 1.00 76.69 100 PHE A CA 1
ATOM 827 C C . PHE A 1 100 ? 10.402 -2.514 9.364 1.00 76.69 100 PHE A C 1
ATOM 829 O O . PHE A 1 100 ? 11.253 -3.396 9.480 1.00 76.69 100 PHE A O 1
ATOM 836 N N . ARG A 1 101 ? 9.124 -2.710 9.711 1.00 77.62 101 ARG A N 1
ATOM 837 C CA . ARG A 1 101 ? 8.610 -3.979 10.262 1.00 77.62 101 ARG A CA 1
ATOM 838 C C . ARG A 1 101 ? 7.889 -4.841 9.234 1.00 77.62 101 ARG A C 1
ATOM 840 O O . ARG A 1 101 ? 7.583 -5.992 9.532 1.00 77.62 101 ARG A O 1
ATOM 847 N N . GLY A 1 102 ? 7.629 -4.287 8.056 1.00 86.31 102 GLY A N 1
ATOM 848 C CA . GLY A 1 102 ? 6.845 -4.919 7.010 1.00 86.31 102 GLY A CA 1
ATOM 849 C C . GLY A 1 102 ? 5.703 -4.037 6.521 1.00 86.31 102 GLY A C 1
ATOM 850 O O . GLY A 1 102 ? 5.446 -2.964 7.065 1.00 86.31 102 GLY A O 1
ATOM 851 N N . THR A 1 103 ? 5.032 -4.502 5.473 1.00 89.44 103 THR A N 1
ATOM 852 C CA . THR A 1 103 ? 3.940 -3.770 4.820 1.00 89.44 103 THR A CA 1
ATOM 853 C C . THR A 1 103 ? 2.590 -4.312 5.289 1.00 89.44 103 THR A C 1
ATOM 855 O O . THR A 1 103 ? 2.337 -5.507 5.108 1.00 89.44 103 THR A O 1
ATOM 858 N N . PRO A 1 104 ? 1.704 -3.478 5.856 1.00 88.25 104 PRO A N 1
ATOM 859 C CA . PRO A 1 104 ? 0.383 -3.922 6.276 1.00 88.25 104 PRO A CA 1
ATOM 860 C C . PRO A 1 104 ? -0.510 -4.246 5.076 1.00 88.25 104 PRO A C 1
ATOM 862 O O . PRO A 1 104 ? -0.471 -3.591 4.036 1.00 88.25 104 PRO A O 1
ATOM 865 N N . ASN A 1 105 ? -1.325 -5.283 5.228 1.00 91.81 105 ASN A N 1
ATOM 866 C CA . ASN A 1 105 ? -2.211 -5.787 4.174 1.00 91.81 105 ASN A CA 1
ATOM 867 C C . ASN A 1 105 ? -3.538 -6.352 4.708 1.00 91.81 105 ASN A C 1
ATOM 869 O O . ASN A 1 105 ? -4.274 -6.969 3.944 1.00 91.81 105 ASN A O 1
ATOM 873 N N . ASN A 1 106 ? -3.842 -6.163 5.994 1.00 91.94 106 ASN A N 1
ATOM 874 C CA . ASN A 1 106 ? -5.109 -6.571 6.592 1.00 91.94 106 ASN A CA 1
ATOM 875 C C . ASN A 1 106 ? -5.972 -5.346 6.923 1.00 91.94 106 ASN A C 1
ATOM 877 O O . ASN A 1 106 ? -5.617 -4.532 7.778 1.00 91.94 106 ASN A O 1
ATOM 881 N N . TYR A 1 107 ? -7.122 -5.231 6.262 1.00 91.69 107 TYR A N 1
ATOM 882 C CA . TYR A 1 107 ? -8.027 -4.100 6.455 1.00 91.69 107 TYR A CA 1
ATOM 883 C C . TYR A 1 107 ? -8.760 -4.149 7.801 1.00 91.69 107 TYR A C 1
ATOM 885 O O . TYR A 1 107 ? -9.109 -3.121 8.369 1.00 91.69 107 TYR A O 1
ATOM 893 N N . THR A 1 108 ? -8.994 -5.331 8.365 1.00 92.88 108 THR A N 1
ATOM 894 C CA . THR A 1 108 ? -9.629 -5.412 9.690 1.00 92.88 108 THR A CA 1
ATOM 895 C C . THR A 1 108 ? -8.692 -4.868 10.768 1.00 92.88 108 THR A C 1
ATOM 897 O O . THR A 1 108 ? -9.117 -4.079 11.610 1.00 92.88 108 THR A O 1
ATOM 900 N N . GLU A 1 109 ? -7.402 -5.208 10.700 1.00 90.19 109 GLU A N 1
ATOM 901 C CA . GLU A 1 109 ? -6.379 -4.655 11.596 1.00 90.19 109 GLU A CA 1
ATOM 902 C C . GLU A 1 109 ? -6.277 -3.127 11.475 1.00 90.19 109 GLU A C 1
ATOM 904 O O . GLU A 1 109 ? -6.132 -2.442 12.491 1.00 90.19 109 GLU A O 1
ATOM 909 N N . PHE A 1 110 ? -6.444 -2.583 10.260 1.00 88.38 110 PHE A N 1
ATOM 910 C CA . PHE A 1 110 ? -6.558 -1.138 10.043 1.00 88.38 110 PHE A CA 1
ATOM 911 C C . PHE A 1 110 ? -7.671 -0.515 10.890 1.00 88.38 110 PHE A C 1
ATOM 913 O O . PHE A 1 110 ? -7.479 0.441 11.642 1.00 88.38 110 PHE A O 1
ATOM 920 N N . ILE A 1 111 ? -8.873 -1.073 10.777 1.00 91.19 111 ILE A N 1
ATOM 921 C CA . ILE A 1 111 ? -10.049 -0.527 11.444 1.00 91.19 111 ILE A CA 1
ATOM 922 C C . ILE A 1 111 ? -9.904 -0.609 12.965 1.00 91.19 111 ILE A C 1
ATOM 924 O O . ILE A 1 111 ? -10.241 0.352 13.658 1.00 91.19 111 ILE A O 1
ATOM 928 N N . GLU A 1 112 ? -9.362 -1.706 13.497 1.00 92.06 112 GLU A N 1
ATOM 929 C CA . GLU A 1 112 ? -9.172 -1.851 14.944 1.00 92.06 112 GLU A CA 1
ATOM 930 C C . GLU A 1 112 ? -8.168 -0.846 15.525 1.00 92.06 112 GLU A C 1
ATOM 932 O O . GLU A 1 112 ? -8.389 -0.294 16.609 1.00 92.06 112 GLU A O 1
ATOM 937 N N . PHE A 1 113 ? -7.098 -0.523 14.801 1.00 87.44 113 PHE A N 1
ATOM 938 C CA . PHE A 1 113 ? -6.214 0.568 15.215 1.00 87.44 113 PHE A CA 1
ATOM 939 C C . PHE A 1 113 ? -6.899 1.921 15.120 1.00 87.44 113 PHE A C 1
ATOM 941 O O . PHE A 1 113 ? -6.801 2.678 16.074 1.00 87.44 113 PHE A O 1
ATOM 948 N N . ILE A 1 114 ? -7.617 2.246 14.036 1.00 88.62 114 ILE A N 1
ATOM 949 C CA . ILE A 1 114 ? -8.282 3.557 13.932 1.00 88.62 114 ILE A CA 1
ATOM 950 C C . ILE A 1 114 ? -9.292 3.734 15.078 1.00 88.62 114 ILE A C 1
ATOM 952 O O . ILE A 1 114 ? -9.431 4.830 15.618 1.00 88.62 114 ILE A O 1
ATOM 956 N N . ARG A 1 115 ? -9.948 2.656 15.529 1.00 91.88 115 ARG A N 1
ATOM 957 C CA . ARG A 1 115 ? -10.828 2.670 16.715 1.00 91.88 115 ARG A CA 1
ATOM 958 C C . ARG A 1 115 ? -10.102 2.944 18.033 1.00 91.88 115 ARG A C 1
ATOM 960 O O . ARG A 1 115 ? -10.722 3.456 18.964 1.00 91.88 115 ARG A O 1
ATOM 967 N N . SER A 1 116 ? -8.831 2.572 18.128 1.00 90.94 116 SER A N 1
ATOM 968 C CA . SER A 1 116 ? -8.025 2.639 19.352 1.00 90.94 116 SER A CA 1
ATOM 969 C C . SER A 1 116 ? -6.818 3.579 19.240 1.00 90.94 116 SER A C 1
ATOM 971 O O . SER A 1 116 ? -5.940 3.558 20.103 1.00 90.94 116 SER A O 1
ATOM 973 N N . ALA A 1 117 ? -6.784 4.427 18.209 1.00 87.19 117 ALA A N 1
ATOM 974 C CA . ALA A 1 117 ? -5.628 5.227 17.813 1.00 87.19 117 ALA A CA 1
ATOM 975 C C . ALA A 1 117 ? -5.132 6.162 18.929 1.00 87.19 117 ALA A C 1
ATOM 977 O O . ALA A 1 117 ? -3.926 6.330 19.109 1.00 87.19 117 ALA A O 1
ATOM 978 N N . GLN A 1 118 ? -6.048 6.678 19.753 1.00 88.12 118 GLN A N 1
ATOM 979 C CA . GLN A 1 118 ? -5.760 7.513 20.922 1.00 88.12 118 GLN A CA 1
ATOM 980 C C . GLN A 1 118 ? -4.826 6.843 21.944 1.00 88.12 118 GLN A C 1
ATOM 982 O O . GLN A 1 118 ? -4.127 7.525 22.691 1.00 88.12 118 GLN A O 1
ATOM 987 N N . ASN A 1 119 ? -4.769 5.507 21.961 1.00 88.94 119 ASN A N 1
ATOM 988 C CA . ASN A 1 119 ? -3.902 4.748 22.862 1.00 88.94 119 ASN A CA 1
ATOM 989 C C . ASN A 1 119 ? -2.439 4.699 22.382 1.00 88.94 119 ASN A C 1
ATOM 991 O O . ASN A 1 119 ? -1.569 4.251 23.127 1.00 88.94 119 ASN A O 1
ATOM 995 N N . PHE A 1 120 ? -2.155 5.142 21.151 1.00 81.62 120 PHE A N 1
ATOM 996 C CA . PHE A 1 120 ? -0.836 5.053 20.514 1.00 81.62 120 PHE A CA 1
ATOM 997 C C . PHE A 1 120 ? -0.111 6.405 20.399 1.00 81.62 120 PHE A C 1
ATOM 999 O O . PHE A 1 120 ? 0.971 6.469 19.815 1.00 81.62 120 PHE A O 1
ATOM 1006 N N . GLY A 1 121 ? -0.665 7.467 20.995 1.00 82.69 121 GLY A N 1
ATOM 1007 C CA . GLY A 1 121 ? -0.068 8.803 21.044 1.00 82.69 121 GLY A CA 1
ATOM 1008 C C . GLY A 1 121 ? -0.746 9.824 20.120 1.00 82.69 121 GLY A C 1
ATOM 1009 O O . GLY A 1 121 ? -1.643 9.478 19.350 1.00 82.69 121 GLY A O 1
ATOM 1010 N N . PRO A 1 122 ? -0.328 11.100 20.186 1.00 83.69 122 PRO A N 1
ATOM 1011 C CA . PRO A 1 122 ? -1.035 12.201 19.532 1.00 83.69 122 PRO A CA 1
ATOM 1012 C C . PRO A 1 122 ? -1.019 12.119 18.001 1.00 83.69 122 PRO A C 1
ATOM 1014 O O . PRO A 1 122 ? -1.978 12.538 17.366 1.00 83.69 122 PRO A O 1
ATOM 1017 N N . GLN A 1 123 ? 0.029 11.555 17.391 1.00 79.50 123 GLN A N 1
ATOM 1018 C CA . GLN A 1 123 ? 0.090 11.371 15.936 1.00 79.50 123 GLN A CA 1
ATOM 1019 C C . GLN A 1 123 ? -0.936 10.340 15.448 1.00 79.50 123 GLN A C 1
ATOM 1021 O O . GLN A 1 123 ? -1.601 10.559 14.439 1.00 79.50 123 GLN A O 1
ATOM 1026 N N . ALA A 1 124 ? -1.092 9.233 16.180 1.00 81.50 124 ALA A N 1
ATOM 1027 C CA . ALA A 1 124 ? -2.093 8.222 15.868 1.00 81.50 124 ALA A CA 1
ATOM 1028 C C . ALA A 1 124 ? -3.516 8.771 16.073 1.00 81.50 124 ALA A C 1
ATOM 1030 O O . ALA A 1 124 ? -4.381 8.569 15.222 1.00 81.50 124 ALA A O 1
ATOM 1031 N N . ASP A 1 125 ? -3.751 9.530 17.147 1.00 86.50 125 ASP A N 1
ATOM 1032 C CA . ASP A 1 125 ? -5.045 10.185 17.379 1.00 86.50 125 ASP A CA 1
ATOM 1033 C C . ASP A 1 125 ? -5.376 11.220 16.287 1.00 86.50 125 ASP A C 1
ATOM 1035 O O . ASP A 1 125 ? -6.484 11.240 15.751 1.00 86.50 125 ASP A O 1
ATOM 1039 N N . ALA A 1 126 ? -4.386 12.012 15.858 1.00 86.81 126 ALA A N 1
ATOM 1040 C CA . ALA A 1 126 ? -4.536 12.933 14.733 1.00 86.81 126 ALA A CA 1
ATOM 1041 C C . ALA A 1 126 ? -4.897 12.204 13.429 1.00 86.81 126 ALA A C 1
ATOM 1043 O O . ALA A 1 126 ? -5.732 12.694 12.671 1.00 86.81 126 ALA A O 1
ATOM 1044 N N . MET A 1 127 ? -4.341 11.012 13.185 1.00 84.12 127 MET A N 1
ATOM 1045 C CA . MET A 1 127 ? -4.702 10.192 12.024 1.00 84.12 127 MET A CA 1
ATOM 1046 C C . MET A 1 127 ? -6.168 9.745 12.068 1.00 84.12 127 MET A C 1
ATOM 1048 O O . MET A 1 127 ? -6.855 9.774 11.049 1.00 84.12 127 MET A O 1
ATOM 1052 N N . ARG A 1 128 ? -6.686 9.376 13.245 1.00 89.50 128 ARG A N 1
ATOM 1053 C CA . ARG A 1 128 ? -8.110 9.049 13.414 1.00 89.50 128 ARG A CA 1
ATOM 1054 C C . ARG A 1 128 ? -9.004 10.253 13.118 1.00 89.50 128 ARG A C 1
ATOM 1056 O O . ARG A 1 128 ? -10.022 10.095 12.444 1.00 89.50 128 ARG A O 1
ATOM 1063 N N . LEU A 1 129 ? -8.629 11.440 13.596 1.00 91.44 129 LEU A N 1
ATOM 1064 C CA . LEU A 1 129 ? -9.355 12.681 13.309 1.00 91.44 129 LEU A CA 1
ATOM 1065 C C . LEU A 1 129 ? -9.322 13.012 11.811 1.00 91.44 129 LEU A C 1
ATOM 1067 O O . LEU A 1 129 ? -10.369 13.277 11.226 1.00 91.44 129 LEU A O 1
ATOM 1071 N N . TRP A 1 130 ? -8.154 12.908 11.175 1.00 87.88 130 TRP A N 1
ATOM 1072 C CA . TRP A 1 130 ? -7.997 13.108 9.734 1.00 87.88 130 TRP A CA 1
ATOM 1073 C C . TRP A 1 130 ? -8.847 12.130 8.913 1.00 87.88 130 TRP A C 1
ATOM 1075 O O . TRP A 1 130 ? -9.545 12.529 7.978 1.00 87.88 130 TRP A O 1
ATOM 1085 N N . PHE A 1 131 ? -8.849 10.850 9.293 1.00 88.06 131 PHE A N 1
ATOM 1086 C CA . PHE A 1 131 ? -9.683 9.833 8.657 1.00 88.06 131 PHE A CA 1
ATOM 1087 C C . PHE A 1 131 ? -11.176 10.164 8.787 1.00 88.06 131 PHE A C 1
ATOM 1089 O O . PHE A 1 131 ? -11.923 10.047 7.819 1.00 88.06 131 PHE A O 1
ATOM 1096 N N . TRP A 1 132 ? -11.616 10.638 9.957 1.00 92.00 132 TRP A N 1
ATOM 1097 C CA . TRP A 1 132 ? -12.995 11.088 10.144 1.00 92.00 132 TRP A CA 1
ATOM 1098 C C . TRP A 1 132 ? -13.330 12.279 9.232 1.00 92.00 132 TRP A C 1
ATOM 1100 O O . TRP A 1 132 ? -14.269 12.175 8.449 1.00 92.00 132 TRP A O 1
ATOM 1110 N N . GLN A 1 133 ? -12.526 13.351 9.241 1.00 94.25 133 GLN A N 1
ATOM 1111 C CA . GLN A 1 133 ? -12.783 14.561 8.440 1.00 94.25 133 GLN A CA 1
ATOM 1112 C C . GLN A 1 133 ? -12.827 14.279 6.934 1.00 94.25 133 GLN A C 1
ATOM 1114 O O . GLN A 1 133 ? -13.708 14.767 6.225 1.00 94.25 133 GLN A O 1
ATOM 1119 N N . THR A 1 134 ? -11.902 13.455 6.436 1.00 90.25 134 THR A N 1
ATOM 1120 C CA . THR A 1 134 ? -11.879 13.058 5.019 1.00 90.25 134 THR A CA 1
ATOM 1121 C C . THR A 1 134 ? -13.117 12.255 4.617 1.00 90.25 134 THR A C 1
ATOM 1123 O O . THR A 1 134 ? -13.587 12.408 3.490 1.00 90.25 134 THR A O 1
ATOM 1126 N N . CYS A 1 135 ? -13.693 11.482 5.544 1.00 89.94 135 CYS A N 1
ATOM 1127 C CA . CYS A 1 135 ? -14.904 10.697 5.314 1.00 89.94 135 CYS A CA 1
ATOM 1128 C C . CYS A 1 135 ? -16.212 11.485 5.481 1.00 89.94 135 CYS A C 1
ATOM 1130 O O . CYS A 1 135 ? -17.180 11.171 4.792 1.00 89.94 135 CYS A O 1
ATOM 1132 N N . THR A 1 136 ? -16.285 12.451 6.401 1.00 94.56 136 THR A N 1
ATOM 1133 C CA . THR A 1 136 ? -17.554 13.112 6.767 1.00 94.56 136 THR A CA 1
ATOM 1134 C C . THR A 1 136 ? -17.693 14.534 6.249 1.00 94.56 136 THR A C 1
ATOM 1136 O O . THR A 1 136 ? -18.817 14.993 6.063 1.00 94.56 136 THR A O 1
ATOM 1139 N N . GLU A 1 137 ? -16.583 15.240 6.030 1.00 95.81 137 GLU A N 1
ATOM 1140 C CA . GLU A 1 137 ? -16.592 16.659 5.661 1.00 95.81 137 GLU A CA 1
ATOM 1141 C C . GLU A 1 137 ? -16.042 16.877 4.251 1.00 95.81 137 GLU A C 1
ATOM 1143 O O . GLU A 1 137 ? -16.701 17.502 3.423 1.00 95.81 137 GLU A O 1
ATOM 1148 N N . PHE A 1 138 ? -14.846 16.357 3.957 1.00 94.31 138 PHE A N 1
ATOM 1149 C CA . PHE A 1 138 ? -14.156 16.675 2.702 1.00 94.31 138 PHE A CA 1
ATOM 1150 C C . PHE A 1 138 ? -14.557 15.784 1.525 1.00 94.31 138 PHE A C 1
ATOM 1152 O O . PHE A 1 138 ? -14.393 16.202 0.380 1.00 94.31 138 PHE A O 1
ATOM 1159 N N . GLY A 1 139 ? -15.038 14.562 1.778 1.00 90.06 139 GLY A N 1
ATOM 1160 C CA . GLY A 1 139 ? -15.282 13.581 0.715 1.00 90.06 139 GLY A CA 1
ATOM 1161 C C . GLY A 1 139 ? -14.003 13.236 -0.059 1.00 90.06 139 GLY A C 1
ATOM 1162 O O . GLY A 1 139 ? -14.019 13.121 -1.284 1.00 90.06 139 GLY A O 1
ATOM 1163 N N . TYR A 1 140 ? -12.875 13.140 0.648 1.00 86.44 140 TYR A N 1
ATOM 1164 C CA . TYR A 1 140 ? -11.566 12.875 0.055 1.00 86.44 140 TYR A CA 1
ATOM 1165 C C . TYR A 1 140 ? -11.319 11.365 -0.008 1.00 86.44 140 TYR A C 1
ATOM 1167 O O . TYR A 1 140 ? -10.975 10.740 0.995 1.00 86.44 140 TYR A O 1
ATOM 1175 N N . TYR A 1 141 ? -11.471 10.785 -1.201 1.00 85.94 141 TYR A N 1
ATOM 1176 C CA . TYR A 1 141 ? -11.287 9.353 -1.442 1.00 85.94 141 TYR A CA 1
ATOM 1177 C C . TYR A 1 141 ? -10.167 9.113 -2.453 1.00 85.94 141 TYR A C 1
ATOM 1179 O O . TYR A 1 141 ? -10.242 9.530 -3.609 1.00 85.94 141 TYR A O 1
ATOM 1187 N N . GLN A 1 142 ? -9.115 8.423 -2.017 1.00 85.00 142 GLN A N 1
ATOM 1188 C CA . GLN A 1 142 ? -8.023 8.012 -2.894 1.00 85.00 142 GLN A CA 1
ATOM 1189 C C . GLN A 1 142 ? -8.474 6.808 -3.728 1.00 85.00 142 GLN A C 1
ATOM 1191 O O . GLN A 1 142 ? -8.768 5.748 -3.181 1.00 85.00 142 GLN A O 1
ATOM 1196 N N . THR A 1 143 ? -8.530 6.980 -5.050 1.00 89.44 143 THR A N 1
ATOM 1197 C CA . THR A 1 143 ? -8.966 5.954 -6.007 1.00 89.44 143 THR A CA 1
ATOM 1198 C C . THR A 1 143 ? -8.009 5.863 -7.196 1.00 89.44 143 THR A C 1
ATOM 1200 O O . THR A 1 143 ? -7.273 6.797 -7.521 1.00 89.44 143 THR A O 1
ATOM 1203 N N . THR A 1 144 ? -8.049 4.716 -7.866 1.00 91.06 144 THR A N 1
ATOM 1204 C CA . THR A 1 144 ? -7.300 4.397 -9.084 1.00 91.06 144 THR A CA 1
ATOM 1205 C C . THR A 1 144 ? -8.203 4.075 -10.279 1.00 91.06 144 THR A C 1
ATOM 1207 O O . THR A 1 144 ? -7.716 3.579 -11.293 1.00 91.06 144 THR A O 1
ATOM 1210 N N . ASP A 1 145 ? -9.503 4.386 -10.207 1.00 89.56 145 ASP A N 1
ATOM 1211 C CA . ASP A 1 145 ? -10.504 4.018 -11.229 1.00 89.56 145 ASP A CA 1
ATOM 1212 C C . ASP A 1 145 ? -10.194 4.479 -12.648 1.00 89.56 145 ASP A C 1
ATOM 1214 O O . ASP A 1 145 ? -10.642 3.870 -13.617 1.00 89.56 145 ASP A O 1
ATOM 1218 N N . THR A 1 146 ? -9.409 5.546 -12.798 1.00 87.31 146 THR A N 1
ATOM 1219 C CA . THR A 1 146 ? -9.016 6.028 -14.124 1.00 87.31 146 THR A CA 1
ATOM 1220 C C . THR A 1 146 ? -8.153 5.013 -14.877 1.00 87.31 146 THR A C 1
ATOM 1222 O O . THR A 1 146 ? -8.066 5.080 -16.099 1.00 87.31 146 THR A O 1
ATOM 1225 N N . GLY A 1 147 ? -7.484 4.093 -14.172 1.00 87.62 147 GLY A N 1
ATOM 1226 C CA . GLY A 1 147 ? -6.622 3.061 -14.749 1.00 87.62 147 GLY A CA 1
ATOM 1227 C C . GLY A 1 147 ? -5.313 3.573 -15.366 1.00 87.62 147 GLY A C 1
ATOM 1228 O O . GLY A 1 147 ? -4.455 2.764 -15.708 1.00 87.62 147 GLY A O 1
ATOM 1229 N N . TYR A 1 148 ? -5.126 4.892 -15.482 1.00 88.44 148 TYR A N 1
ATOM 1230 C CA . TYR A 1 148 ? -3.954 5.511 -16.118 1.00 88.44 148 TYR A CA 1
ATOM 1231 C C . TYR A 1 148 ? -2.724 5.608 -15.206 1.00 88.44 148 TYR A C 1
ATOM 1233 O O . TYR A 1 148 ? -1.644 5.977 -15.664 1.00 88.44 148 TYR A O 1
ATOM 1241 N N . SER A 1 149 ? -2.868 5.304 -13.914 1.00 87.75 149 SER A N 1
ATOM 1242 C CA . SER A 1 149 ? -1.739 5.297 -12.983 1.00 87.75 149 SER A CA 1
ATOM 1243 C C . SER A 1 149 ? -0.834 4.078 -13.206 1.00 87.75 149 SER A C 1
ATOM 1245 O O . SER A 1 149 ? -1.261 3.049 -13.733 1.00 87.75 149 SER A O 1
ATOM 1247 N N . ILE A 1 150 ? 0.402 4.135 -12.701 1.00 86.81 150 ILE A N 1
ATOM 1248 C CA . ILE A 1 150 ? 1.319 2.979 -12.697 1.00 86.81 150 ILE A CA 1
ATOM 1249 C C . ILE A 1 150 ? 0.780 1.780 -11.897 1.00 86.81 150 ILE A C 1
ATOM 1251 O O . ILE A 1 150 ? 1.283 0.663 -12.030 1.00 86.81 150 ILE A O 1
ATOM 1255 N N . PHE A 1 151 ? -0.235 2.006 -11.059 1.00 88.81 151 PHE A N 1
ATOM 1256 C CA . PHE A 1 151 ? -0.860 0.982 -10.235 1.00 88.81 151 PHE A CA 1
ATOM 1257 C C . PHE A 1 151 ? -2.030 0.288 -10.943 1.00 88.81 151 PHE A C 1
ATOM 1259 O O . PHE A 1 151 ? -2.436 -0.782 -10.494 1.00 88.81 151 PHE A O 1
ATOM 1266 N N . GLY A 1 152 ? -2.528 0.809 -12.071 1.00 91.12 152 GLY A N 1
ATOM 1267 C CA . GLY A 1 152 ? -3.741 0.316 -12.731 1.00 91.12 152 GLY A CA 1
ATOM 1268 C C . GLY A 1 152 ? -4.996 0.781 -11.992 1.00 91.12 152 GLY A C 1
ATOM 1269 O O . GLY A 1 152 ? -5.061 1.953 -11.642 1.00 91.12 152 GLY A O 1
ATOM 1270 N N . ASN A 1 153 ? -5.952 -0.127 -11.752 1.00 92.00 153 ASN A N 1
ATOM 1271 C CA . ASN A 1 153 ? -7.223 0.113 -11.046 1.00 92.00 153 ASN A CA 1
ATOM 1272 C C . ASN A 1 153 ? -7.499 -0.813 -9.820 1.00 92.00 153 ASN A C 1
ATOM 1274 O O . ASN A 1 153 ? -8.605 -1.336 -9.694 1.00 92.00 153 ASN A O 1
ATOM 1278 N N . PRO A 1 154 ? -6.530 -1.090 -8.922 1.00 91.56 154 PRO A N 1
ATOM 1279 C CA . PRO A 1 154 ? -6.730 -2.005 -7.791 1.00 91.56 154 PRO A CA 1
ATOM 1280 C C . PRO A 1 154 ? -7.542 -1.428 -6.624 1.00 91.56 154 PRO A C 1
ATOM 1282 O O . PRO A 1 154 ? -7.901 -2.179 -5.725 1.00 91.56 154 PRO A O 1
ATOM 1285 N N . VAL A 1 155 ? -7.754 -0.113 -6.587 1.00 90.88 155 VAL A N 1
ATOM 1286 C CA . VAL A 1 155 ? -8.457 0.595 -5.507 1.00 90.88 155 VAL A CA 1
ATOM 1287 C C . VAL A 1 155 ? -9.592 1.390 -6.148 1.00 90.88 155 VAL A C 1
ATOM 1289 O O . VAL A 1 155 ? -9.325 2.497 -6.629 1.00 90.88 155 VAL A O 1
ATOM 1292 N N . PRO A 1 156 ? -10.800 0.813 -6.255 1.00 89.19 156 PRO A N 1
ATOM 1293 C CA . PRO A 1 156 ? -11.931 1.476 -6.883 1.00 89.19 156 PRO A CA 1
ATOM 1294 C C . PRO A 1 156 ? -12.700 2.382 -5.914 1.00 89.19 156 PRO A C 1
ATOM 1296 O O . PRO A 1 156 ? -12.735 2.132 -4.708 1.00 89.19 156 PRO A O 1
ATOM 1299 N N . LEU A 1 157 ? -13.359 3.410 -6.448 1.00 86.44 157 LEU A N 1
ATOM 1300 C CA . LEU A 1 157 ? -14.365 4.206 -5.748 1.00 86.44 157 LEU A CA 1
ATOM 1301 C C . LEU A 1 157 ? -15.685 3.423 -5.765 1.00 86.44 157 LEU A C 1
ATOM 1303 O O . LEU A 1 157 ? -16.154 3.011 -6.827 1.00 86.44 157 LEU A O 1
ATOM 1307 N N . LYS A 1 158 ? -16.254 3.181 -4.584 1.00 73.06 158 LYS A N 1
ATOM 1308 C CA . LYS A 1 158 ? -17.499 2.419 -4.400 1.00 73.06 158 LYS A CA 1
ATOM 1309 C C . LYS A 1 158 ? -18.699 3.340 -4.240 1.00 73.06 158 LYS A C 1
ATOM 1311 O O . LYS A 1 158 ? -18.535 4.399 -3.596 1.00 73.06 158 LYS A O 1
#

InterPro domains:
  IPR008758 Peptidase S28 [PF05577] (1-157)